Protein AF-A0A520DAD3-F1 (afdb_monomer_lite)

Foldseek 3Di:
DVVQVVVQQVLLVVCVVVVHHSGKDFDADPVNPDTPDIFYQPHPVRHRVVVRVVVCVVPDDD

Radius of gyration: 11.6 Å; chains: 1; bounding box: 25×28×29 Å

Secondary structure (DSSP, 8-state):
-HHHHHHHHHHHHHHHHTTS-S-EEEEEPTTSS-EEEEEE--SSSS-HHHHHHHHHHHH---

Sequence (62 aa):
MIRHLRRSNEVGRRAVALGRHPFGAVLVGPDQETVLLEQCNIDTVNHAESTLARVAATNFTP

pLDDT: mean 90.96, std 6.3, range [63.75, 96.56]

Structure (mmCIF, N/CA/C/O backbone):
data_AF-A0A520DAD3-F1
#
_entry.id   AF-A0A520DAD3-F1
#
loop_
_atom_site.group_PDB
_atom_site.id
_atom_site.type_symbol
_atom_site.label_atom_id
_atom_site.label_alt_id
_atom_site.label_comp_id
_atom_site.label_asym_id
_atom_site.label_entity_id
_atom_site.label_seq_id
_atom_site.pdbx_PDB_ins_code
_atom_site.Cartn_x
_atom_site.Cartn_y
_atom_site.Cartn_z
_atom_site.occupancy
_atom_site.B_iso_or_equiv
_atom_site.auth_seq_id
_atom_site.auth_comp_id
_atom_site.auth_asym_id
_atom_site.auth_atom_id
_atom_site.pdbx_PDB_model_num
ATOM 1 N N . MET A 1 1 ? -4.344 -12.467 9.521 1.00 63.75 1 MET A N 1
ATOM 2 C CA . MET A 1 1 ? -2.938 -12.374 9.052 1.00 63.75 1 MET A CA 1
ATOM 3 C C . MET A 1 1 ? -2.721 -12.918 7.632 1.00 63.75 1 MET A C 1
ATOM 5 O O . MET A 1 1 ? -2.376 -12.139 6.757 1.00 63.75 1 MET A O 1
ATOM 9 N N . ILE A 1 2 ? -2.963 -14.210 7.346 1.00 91.06 2 ILE A N 1
ATOM 10 C CA . ILE A 1 2 ? -2.647 -14.818 6.026 1.00 91.06 2 ILE A CA 1
ATOM 11 C C . ILE A 1 2 ? -3.351 -14.132 4.839 1.00 91.06 2 ILE A C 1
ATOM 13 O O . ILE A 1 2 ? -2.741 -13.975 3.784 1.00 91.06 2 ILE A O 1
ATOM 17 N N . ARG A 1 3 ? -4.608 -13.689 4.996 1.00 93.56 3 ARG A N 1
ATOM 18 C CA . ARG A 1 3 ? -5.337 -12.974 3.929 1.00 93.56 3 ARG A CA 1
ATOM 19 C C . ARG A 1 3 ? -4.616 -11.703 3.463 1.00 93.56 3 ARG A C 1
ATOM 21 O O . ARG A 1 3 ? -4.526 -11.462 2.267 1.00 93.56 3 ARG A O 1
ATOM 28 N N . HIS A 1 4 ? -4.038 -10.951 4.399 1.00 94.94 4 HIS A N 1
ATOM 29 C CA . HIS A 1 4 ? -3.381 -9.674 4.120 1.00 94.94 4 HIS A CA 1
ATOM 30 C C . HIS A 1 4 ? -2.036 -9.899 3.447 1.00 94.94 4 HIS A C 1
ATOM 32 O O . HIS A 1 4 ? -1.715 -9.220 2.484 1.00 94.94 4 HIS A O 1
ATOM 38 N N . LEU A 1 5 ? -1.308 -10.942 3.856 1.00 94.38 5 LEU A N 1
ATOM 39 C CA . LEU A 1 5 ? -0.089 -11.371 3.167 1.00 94.38 5 LEU A CA 1
ATOM 40 C C . LEU A 1 5 ? -0.371 -11.810 1.724 1.00 94.38 5 LEU A C 1
ATOM 42 O O . LEU A 1 5 ? 0.356 -11.432 0.806 1.00 94.38 5 LEU A O 1
ATOM 46 N N . ARG A 1 6 ? -1.452 -12.570 1.498 1.00 96.00 6 ARG A N 1
ATOM 47 C CA . ARG A 1 6 ? -1.888 -12.940 0.140 1.00 96.00 6 ARG A CA 1
ATOM 48 C C . ARG A 1 6 ? -2.245 -11.710 -0.686 1.00 96.00 6 ARG A C 1
ATOM 50 O O . ARG A 1 6 ? -1.860 -11.643 -1.852 1.00 96.00 6 ARG A O 1
ATOM 57 N N . ARG A 1 7 ? -2.911 -10.732 -0.072 1.00 95.44 7 ARG A N 1
ATOM 58 C CA . ARG A 1 7 ? -3.260 -9.476 -0.725 1.00 95.44 7 ARG A CA 1
ATOM 59 C C . ARG A 1 7 ? -2.023 -8.663 -1.102 1.00 95.44 7 ARG A C 1
ATOM 61 O O . ARG A 1 7 ? -1.886 -8.306 -2.266 1.00 95.44 7 ARG A O 1
ATOM 68 N N . SER A 1 8 ? -1.070 -8.474 -0.189 1.00 95.00 8 SER A N 1
ATOM 69 C CA . SER A 1 8 ? 0.226 -7.844 -0.491 1.00 95.00 8 SER A CA 1
ATOM 70 C C . SER A 1 8 ? 0.961 -8.550 -1.632 1.00 95.00 8 SER A C 1
ATOM 72 O O . SER A 1 8 ? 1.530 -7.896 -2.502 1.00 95.00 8 SER A O 1
ATOM 74 N N . ASN A 1 9 ? 0.889 -9.883 -1.693 1.00 95.19 9 ASN A N 1
ATOM 75 C CA . ASN A 1 9 ? 1.475 -10.652 -2.788 1.00 95.19 9 ASN A CA 1
ATOM 76 C C . ASN A 1 9 ? 0.744 -10.442 -4.132 1.00 95.19 9 ASN A C 1
ATOM 78 O O . ASN A 1 9 ? 1.375 -10.415 -5.184 1.00 95.19 9 ASN A O 1
ATOM 82 N N . GLU A 1 10 ? -0.581 -10.271 -4.142 1.00 95.94 10 GLU A N 1
ATOM 83 C CA . GLU A 1 10 ? -1.312 -9.828 -5.344 1.00 95.94 10 GLU A CA 1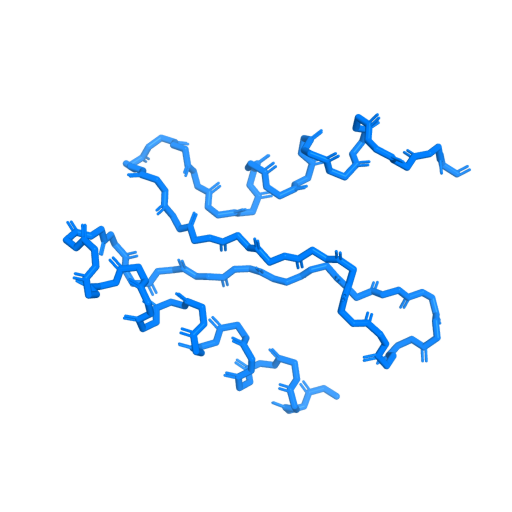
ATOM 84 C C . GLU A 1 10 ? -0.848 -8.446 -5.805 1.00 95.94 10 GLU A C 1
ATOM 86 O O . GLU A 1 10 ? -0.629 -8.241 -6.999 1.00 95.94 10 GLU A O 1
ATOM 91 N N . VAL A 1 11 ? -0.630 -7.520 -4.868 1.00 94.50 11 VAL A N 1
ATOM 92 C CA . VAL A 1 11 ? -0.082 -6.194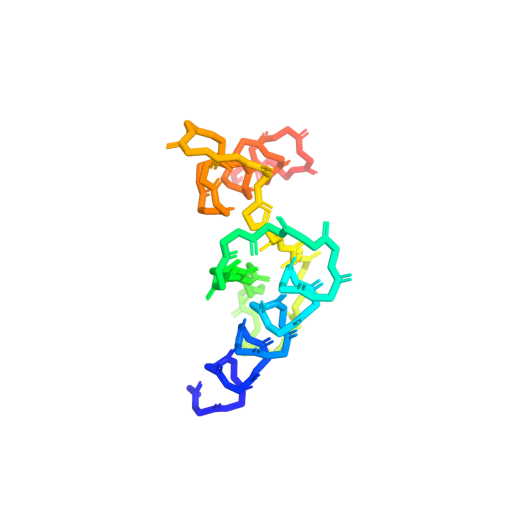 -5.173 1.00 94.50 11 VAL A CA 1
ATOM 93 C C . VAL A 1 11 ? 1.315 -6.311 -5.796 1.00 94.50 11 V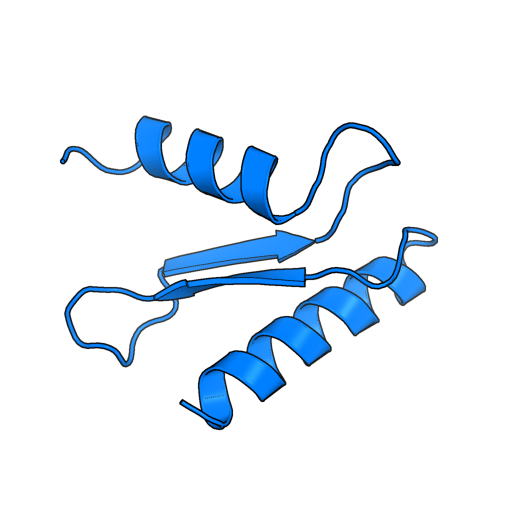AL A C 1
ATOM 95 O O . VAL A 1 11 ? 1.547 -5.750 -6.864 1.00 94.50 11 VAL A O 1
ATOM 98 N N . GLY A 1 12 ? 2.207 -7.116 -5.212 1.00 93.38 12 GLY A N 1
ATOM 99 C CA . GLY A 1 12 ? 3.540 -7.375 -5.768 1.00 93.38 12 GLY A CA 1
ATOM 100 C C . GLY A 1 12 ? 3.500 -8.006 -7.164 1.00 93.38 12 GLY A C 1
ATOM 101 O O . GLY A 1 12 ? 4.249 -7.599 -8.049 1.00 93.38 12 GLY A O 1
ATOM 102 N N . ARG A 1 13 ? 2.566 -8.932 -7.421 1.00 94.50 13 ARG A N 1
ATOM 103 C CA . ARG A 1 13 ? 2.357 -9.506 -8.764 1.00 94.50 13 ARG A CA 1
ATOM 104 C C . ARG A 1 13 ? 1.903 -8.463 -9.789 1.00 94.50 13 ARG A C 1
ATOM 106 O O . ARG A 1 13 ? 2.365 -8.503 -10.928 1.00 94.50 13 ARG A O 1
ATOM 113 N N . ARG A 1 14 ? 1.051 -7.504 -9.401 1.00 92.44 14 ARG A N 1
ATOM 114 C CA . ARG A 1 14 ? 0.685 -6.372 -10.276 1.00 92.44 14 ARG A CA 1
ATOM 115 C C . ARG A 1 14 ? 1.890 -5.486 -10.587 1.00 92.44 14 ARG A C 1
ATOM 117 O O . ARG A 1 14 ? 2.020 -5.045 -11.723 1.00 92.44 14 ARG A O 1
ATOM 124 N N . ALA A 1 15 ? 2.786 -5.269 -9.623 1.00 90.00 15 ALA A N 1
ATOM 125 C CA . ALA A 1 15 ? 4.016 -4.510 -9.849 1.00 90.00 15 ALA A CA 1
ATOM 126 C C . ALA A 1 15 ? 4.874 -5.141 -10.961 1.00 90.00 15 ALA A C 1
ATOM 128 O O . ALA A 1 15 ? 5.310 -4.436 -11.869 1.00 90.00 15 ALA A O 1
ATOM 129 N N . VAL A 1 16 ? 5.020 -6.471 -10.955 1.00 91.94 16 VAL A N 1
ATOM 130 C CA . VAL A 1 16 ? 5.736 -7.213 -12.010 1.00 91.94 16 VAL A CA 1
ATOM 131 C C . VAL A 1 16 ? 5.073 -7.045 -13.372 1.00 91.94 16 VAL A C 1
ATOM 133 O O . VAL A 1 16 ? 5.761 -6.786 -14.356 1.00 91.94 16 VAL A O 1
ATOM 136 N N . ALA A 1 17 ? 3.742 -7.144 -13.440 1.00 91.12 17 ALA A N 1
ATOM 137 C CA . ALA A 1 17 ? 3.004 -6.938 -14.688 1.00 91.12 17 ALA A CA 1
ATOM 138 C C . ALA A 1 17 ? 3.201 -5.523 -15.269 1.00 91.12 17 ALA A C 1
ATOM 140 O O . ALA A 1 17 ? 3.091 -5.332 -16.476 1.00 91.12 17 ALA A O 1
ATOM 141 N N . LEU A 1 18 ? 3.530 -4.545 -14.419 1.00 87.62 18 LEU A N 1
ATOM 142 C CA . LEU A 1 18 ? 3.859 -3.167 -14.793 1.00 87.62 18 LEU A CA 1
ATOM 143 C C . LEU A 1 18 ? 5.364 -2.942 -15.042 1.00 87.62 18 LEU A C 1
ATOM 145 O O . LEU A 1 18 ? 5.787 -1.798 -15.195 1.00 87.62 18 LEU A O 1
ATOM 149 N N . GLY A 1 19 ? 6.181 -4.001 -15.056 1.00 89.00 19 GLY A N 1
ATOM 150 C 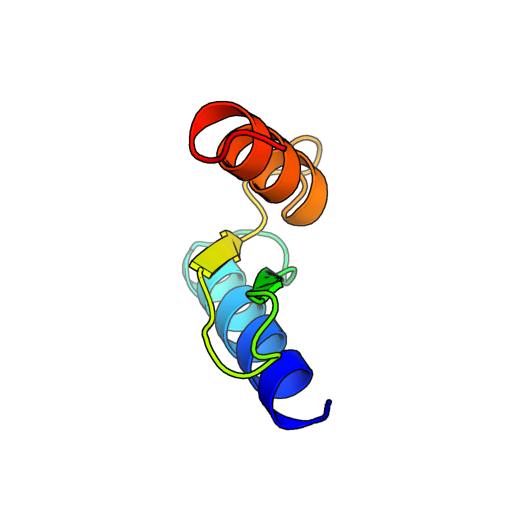CA . GLY A 1 19 ? 7.630 -3.922 -15.267 1.00 89.00 19 GLY A CA 1
ATOM 151 C C . GLY A 1 19 ? 8.420 -3.404 -14.061 1.00 89.00 19 GLY A C 1
ATOM 152 O O . GLY A 1 19 ? 9.549 -2.946 -14.221 1.00 89.00 19 GLY A O 1
ATOM 153 N N . ARG A 1 20 ? 7.838 -3.445 -12.856 1.00 89.25 20 ARG A N 1
ATOM 154 C CA . ARG A 1 20 ? 8.446 -2.954 -11.611 1.00 89.25 20 ARG A CA 1
ATOM 155 C C . ARG A 1 20 ? 8.862 -4.107 -10.698 1.00 89.25 20 ARG A C 1
ATOM 157 O O . ARG A 1 20 ? 8.477 -5.258 -10.897 1.00 89.25 20 ARG A O 1
ATOM 164 N N . HIS A 1 21 ? 9.643 -3.795 -9.666 1.00 88.75 21 HIS A N 1
ATOM 165 C CA . HIS A 1 21 ? 10.088 -4.789 -8.687 1.00 88.75 21 HIS A CA 1
ATOM 166 C C . HIS A 1 21 ? 8.903 -5.461 -7.961 1.00 88.75 21 HIS A C 1
ATOM 168 O O . HIS A 1 21 ? 7.913 -4.784 -7.671 1.00 88.75 21 HIS A O 1
ATOM 174 N N . PRO A 1 22 ? 9.015 -6.757 -7.606 1.00 91.56 22 PRO A N 1
ATOM 175 C CA . PRO A 1 22 ? 7.916 -7.590 -7.105 1.00 91.56 22 PRO A CA 1
ATOM 176 C C . PRO A 1 22 ? 7.557 -7.325 -5.631 1.00 91.56 22 PRO A C 1
ATOM 178 O O . PRO A 1 22 ? 7.434 -8.257 -4.840 1.00 91.56 22 PRO A O 1
ATOM 181 N N . PHE A 1 23 ? 7.378 -6.062 -5.243 1.00 93.06 23 PHE A N 1
ATOM 182 C CA . PHE A 1 23 ? 7.022 -5.676 -3.877 1.00 93.06 23 PHE A CA 1
ATOM 183 C C . PHE A 1 23 ? 5.678 -4.958 -3.838 1.00 93.06 23 PHE A C 1
ATOM 185 O O . PHE A 1 23 ? 5.368 -4.111 -4.683 1.00 93.06 23 PHE A O 1
ATOM 192 N N . GLY A 1 24 ? 4.880 -5.313 -2.834 1.00 94.31 24 GLY A N 1
ATOM 193 C CA . GLY A 1 24 ? 3.565 -4.750 -2.590 1.00 94.31 24 GL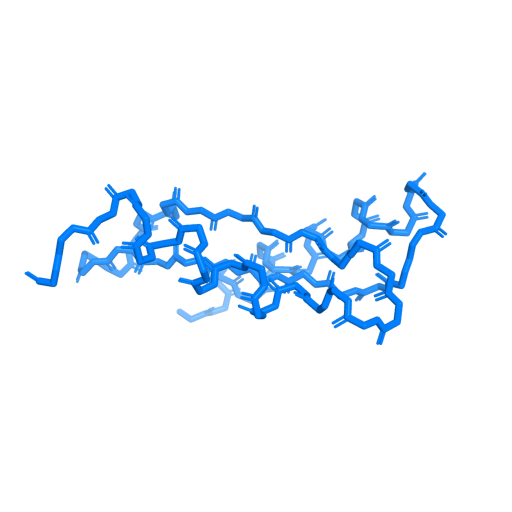Y A CA 1
ATOM 194 C C . GLY A 1 24 ? 3.296 -4.619 -1.098 1.00 94.31 24 GLY A C 1
ATOM 195 O O . GLY A 1 24 ? 3.652 -5.502 -0.319 1.00 94.31 24 GLY A O 1
ATOM 196 N N . ALA A 1 25 ? 2.654 -3.521 -0.720 1.00 96.19 25 ALA A N 1
ATOM 197 C CA . ALA A 1 25 ? 2.285 -3.207 0.650 1.00 96.19 25 ALA A CA 1
ATOM 198 C C . ALA A 1 25 ? 0.788 -2.891 0.736 1.00 96.19 25 ALA A C 1
ATOM 200 O O . ALA A 1 25 ? 0.194 -2.370 -0.214 1.00 96.19 25 ALA A O 1
ATOM 201 N N . VAL A 1 26 ? 0.186 -3.206 1.881 1.00 96.56 26 VAL A N 1
ATOM 202 C CA . VAL A 1 26 ? -1.214 -2.899 2.188 1.00 96.56 26 VAL A CA 1
ATOM 203 C C . VAL A 1 26 ? -1.297 -2.202 3.537 1.00 96.56 26 VAL A C 1
ATOM 205 O O . VAL A 1 26 ? -0.592 -2.577 4.475 1.00 96.56 26 VAL A O 1
ATOM 208 N N . LEU A 1 27 ? -2.163 -1.199 3.634 1.00 96.06 27 LEU A N 1
ATOM 209 C CA . LEU A 1 27 ? -2.547 -0.575 4.894 1.00 96.06 27 LEU A CA 1
ATOM 210 C C . LEU A 1 27 ? -3.901 -1.142 5.303 1.00 96.06 27 LEU A C 1
ATOM 212 O O . LEU A 1 27 ? -4.873 -1.016 4.560 1.00 96.06 27 LEU A O 1
ATOM 216 N N . VAL A 1 28 ? -3.959 -1.760 6.477 1.00 95.69 28 VAL A N 1
ATOM 217 C CA . VAL A 1 28 ? -5.190 -2.332 7.029 1.00 95.69 28 VAL A CA 1
ATOM 218 C C . VAL A 1 28 ? -5.724 -1.400 8.110 1.00 95.69 28 VAL A C 1
ATOM 220 O O . VAL A 1 28 ? -4.950 -0.874 8.909 1.00 95.69 28 VAL A O 1
ATOM 223 N N . GLY A 1 29 ? -7.036 -1.187 8.113 1.00 93.25 29 GLY A N 1
ATOM 224 C CA . GLY A 1 29 ? -7.726 -0.378 9.105 1.00 93.25 29 GLY A CA 1
ATOM 225 C C . GLY A 1 29 ? -7.722 -0.993 10.510 1.00 93.25 29 GLY A C 1
ATOM 226 O O . GLY A 1 29 ? -7.307 -2.140 10.705 1.00 93.25 29 GLY A O 1
ATOM 227 N N . PRO A 1 30 ? -8.208 -0.240 11.512 1.00 92.88 30 PRO A N 1
ATOM 228 C CA . PRO A 1 30 ? -8.223 -0.678 12.910 1.00 92.88 30 PRO A CA 1
ATOM 229 C C . PRO A 1 30 ? -9.147 -1.879 13.159 1.00 92.88 30 PRO A C 1
ATOM 231 O O . PRO A 1 30 ? -8.943 -2.615 14.122 1.00 92.88 30 PRO A O 1
ATOM 234 N N . ASP A 1 31 ? -10.119 -2.118 12.273 1.00 94.25 31 ASP A N 1
ATOM 235 C CA . ASP A 1 31 ? -10.960 -3.321 12.269 1.00 94.25 31 ASP A CA 1
ATOM 236 C C . ASP A 1 31 ? -10.183 -4.601 11.904 1.00 94.25 31 ASP A C 1
ATOM 238 O O . ASP A 1 31 ? -10.718 -5.699 12.005 1.00 94.25 31 ASP A O 1
ATOM 242 N N . GLN A 1 32 ? -8.916 -4.468 11.493 1.00 91.81 32 GLN A N 1
ATOM 243 C CA . GLN A 1 32 ? -8.039 -5.529 11.002 1.00 91.81 32 GLN A CA 1
ATOM 244 C C . GLN A 1 32 ? -8.570 -6.268 9.768 1.00 91.81 32 GLN A C 1
ATOM 246 O O . GLN A 1 32 ? -7.977 -7.268 9.351 1.00 91.81 32 GLN A O 1
ATOM 251 N N . GLU A 1 33 ? -9.642 -5.791 9.150 1.00 93.94 33 GLU A N 1
ATOM 252 C CA . GLU A 1 33 ? -10.343 -6.431 8.038 1.00 93.94 33 GLU A CA 1
ATOM 253 C C . GLU A 1 33 ? -10.200 -5.592 6.772 1.00 93.94 33 GLU A C 1
ATOM 255 O O . GLU A 1 33 ? -9.774 -6.104 5.733 1.00 93.94 33 GLU A O 1
ATOM 260 N N . THR A 1 34 ? -10.492 -4.299 6.874 1.00 94.12 34 THR A N 1
ATOM 261 C CA . THR A 1 34 ? -10.581 -3.400 5.730 1.00 94.12 34 THR A CA 1
ATOM 262 C C . THR A 1 34 ? -9.194 -3.004 5.244 1.00 94.12 34 THR A C 1
ATOM 264 O O . THR A 1 34 ? -8.382 -2.467 5.996 1.00 94.12 34 THR A O 1
ATOM 267 N N . VAL A 1 35 ? -8.916 -3.228 3.959 1.00 95.19 35 VAL A N 1
ATOM 268 C CA . VAL A 1 35 ? -7.720 -2.685 3.304 1.00 95.19 35 VAL A CA 1
ATOM 269 C C . VAL A 1 35 ? -8.026 -1.257 2.867 1.00 95.19 35 VAL A C 1
ATOM 271 O O . VAL A 1 35 ? -8.849 -1.040 1.983 1.00 95.19 35 VAL A O 1
ATOM 274 N N . LEU A 1 36 ? -7.371 -0.289 3.504 1.00 94.75 36 LEU A N 1
ATOM 275 C CA . LEU A 1 36 ? -7.565 1.138 3.249 1.00 94.75 36 LEU A CA 1
ATOM 276 C C . LEU A 1 36 ? -6.756 1.617 2.045 1.00 94.75 36 LEU A C 1
ATOM 278 O O . LEU A 1 36 ? -7.230 2.440 1.270 1.00 94.75 36 LEU A O 1
ATOM 282 N N . LEU A 1 37 ? -5.529 1.111 1.895 1.00 95.38 37 LEU A N 1
ATOM 283 C CA . LEU A 1 37 ? -4.625 1.482 0.809 1.00 95.38 37 LEU A CA 1
ATOM 284 C C . LEU A 1 37 ? -3.789 0.285 0.364 1.00 95.38 37 LEU A C 1
ATOM 286 O O . LEU A 1 37 ? -3.441 -0.591 1.157 1.00 95.38 37 LEU A O 1
ATOM 290 N N . GLU A 1 38 ? -3.412 0.297 -0.908 1.00 96.19 38 GLU A N 1
ATOM 291 C CA . GLU A 1 38 ? -2.524 -0.680 -1.526 1.00 96.19 38 GLU A CA 1
ATOM 292 C C . GLU A 1 38 ? -1.488 0.055 -2.358 1.00 96.19 38 GLU A C 1
ATOM 294 O O . GLU A 1 38 ? -1.830 0.961 -3.117 1.00 96.19 38 GLU A O 1
ATOM 299 N N . GLN A 1 39 ? -0.233 -0.364 -2.264 1.00 94.94 39 GLN A N 1
ATOM 300 C CA . GLN A 1 39 ? 0.845 0.278 -2.996 1.00 94.94 39 GLN A CA 1
ATOM 301 C C . GLN A 1 39 ? 1.792 -0.761 -3.582 1.00 94.94 39 GLN A C 1
ATOM 303 O O . GLN A 1 39 ? 2.250 -1.672 -2.895 1.00 94.94 39 GLN A O 1
ATOM 308 N N . CYS A 1 40 ? 2.085 -0.610 -4.872 1.00 92.38 40 CYS A N 1
ATOM 309 C CA . CYS A 1 40 ? 3.147 -1.344 -5.553 1.00 92.38 40 CYS A CA 1
ATOM 310 C C . CYS A 1 40 ? 4.453 -0.563 -5.450 1.00 92.38 40 CYS A C 1
ATOM 312 O O . CYS A 1 40 ? 4.426 0.669 -5.351 1.00 92.38 40 CYS A O 1
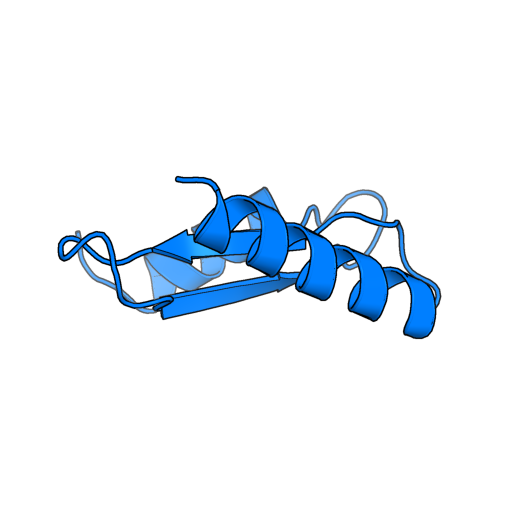ATOM 314 N N . ASN A 1 41 ? 5.584 -1.251 -5.588 1.00 88.00 41 ASN A N 1
ATOM 315 C CA . ASN A 1 41 ? 6.834 -0.539 -5.799 1.00 88.00 41 ASN A CA 1
ATOM 316 C C . ASN A 1 41 ? 6.745 0.330 -7.067 1.00 88.00 41 ASN A C 1
ATOM 318 O O . ASN A 1 41 ? 6.120 -0.086 -8.049 1.00 88.00 41 ASN A O 1
ATOM 322 N N . ILE A 1 42 ? 7.318 1.534 -7.041 1.00 83.25 42 ILE A N 1
ATOM 323 C CA . ILE A 1 42 ? 7.350 2.433 -8.207 1.00 83.25 42 ILE A CA 1
ATOM 324 C C . ILE A 1 42 ? 8.703 2.319 -8.915 1.00 83.25 42 ILE A C 1
ATOM 326 O O . ILE A 1 42 ? 8.733 2.110 -10.126 1.00 83.25 42 ILE A O 1
ATOM 330 N N . ASP A 1 43 ? 9.796 2.375 -8.157 1.00 83.38 43 ASP A N 1
ATOM 331 C CA . ASP A 1 43 ? 11.177 2.215 -8.623 1.00 83.38 43 ASP A CA 1
ATOM 332 C C . ASP A 1 43 ? 12.079 1.753 -7.455 1.00 83.38 43 ASP A C 1
ATOM 334 O O . ASP A 1 43 ? 11.586 1.315 -6.416 1.00 83.38 43 ASP A O 1
ATOM 338 N N . THR A 1 44 ? 13.402 1.784 -7.613 1.00 76.81 44 THR A N 1
ATOM 339 C CA . THR A 1 44 ? 14.351 1.348 -6.571 1.00 76.81 44 THR A CA 1
ATOM 340 C C . THR A 1 44 ? 14.433 2.277 -5.357 1.00 76.81 44 THR A C 1
ATOM 342 O O . THR A 1 44 ? 15.022 1.894 -4.354 1.00 76.81 44 THR A O 1
ATOM 345 N N . VAL A 1 45 ? 13.874 3.485 -5.427 1.00 82.75 45 VAL A N 1
ATOM 346 C CA . VAL A 1 45 ? 13.883 4.493 -4.354 1.00 82.75 45 VAL A CA 1
ATOM 347 C C . VAL A 1 45 ? 12.489 4.630 -3.738 1.00 82.75 45 VAL A C 1
ATOM 349 O O . VAL A 1 45 ? 12.330 4.706 -2.519 1.00 82.75 45 VAL A O 1
ATOM 352 N N . ASN A 1 46 ? 11.457 4.619 -4.574 1.00 85.31 46 ASN A N 1
ATOM 353 C CA . ASN A 1 46 ? 10.056 4.772 -4.209 1.00 85.31 46 ASN A CA 1
ATOM 354 C C . ASN A 1 46 ? 9.428 3.424 -3.851 1.00 85.31 46 ASN A C 1
ATOM 356 O O . ASN A 1 46 ? 8.550 2.917 -4.556 1.00 85.31 46 ASN A O 1
ATOM 360 N N . HIS A 1 47 ? 9.910 2.886 -2.729 1.00 90.81 47 HIS A N 1
ATOM 361 C CA . HIS A 1 47 ? 9.461 1.640 -2.121 1.00 90.81 47 HIS A CA 1
ATOM 362 C C . HIS A 1 47 ? 7.958 1.646 -1.830 1.00 90.81 47 HIS A C 1
ATOM 364 O O . HIS A 1 47 ? 7.385 2.669 -1.440 1.00 90.81 47 HIS A O 1
ATOM 370 N N . ALA A 1 48 ? 7.339 0.468 -1.950 1.00 89.88 48 ALA A N 1
ATOM 371 C CA . ALA A 1 48 ? 5.915 0.283 -1.702 1.00 89.88 48 ALA A CA 1
ATOM 372 C C . ALA A 1 48 ? 5.506 0.808 -0.315 1.00 89.88 48 ALA A C 1
ATOM 374 O O . ALA A 1 48 ? 4.507 1.511 -0.193 1.00 89.88 48 ALA A O 1
ATOM 375 N N . GLU A 1 49 ? 6.302 0.522 0.715 1.00 92.12 49 GLU A N 1
ATOM 376 C CA . GLU A 1 49 ? 6.038 0.897 2.103 1.00 92.12 49 GLU A CA 1
ATOM 377 C C . GLU A 1 49 ? 6.156 2.409 2.329 1.00 92.12 49 GLU A C 1
ATOM 379 O O . GLU A 1 49 ? 5.273 3.022 2.928 1.00 92.12 49 GLU A O 1
ATOM 384 N N . SER A 1 50 ? 7.225 3.026 1.818 1.00 91.81 50 SER A N 1
ATOM 385 C CA . SER A 1 50 ? 7.502 4.456 2.002 1.00 91.81 50 SER A CA 1
ATOM 386 C C . SER A 1 50 ? 6.461 5.332 1.311 1.00 91.81 50 SER A C 1
ATOM 388 O O . SER A 1 50 ? 6.006 6.334 1.871 1.00 91.81 50 SER A O 1
ATOM 390 N N . THR A 1 51 ? 6.056 4.951 0.097 1.00 92.31 51 THR A N 1
ATOM 391 C CA . THR A 1 51 ? 4.982 5.638 -0.620 1.00 92.31 51 THR A CA 1
ATOM 392 C C . THR A 1 51 ? 3.644 5.424 0.085 1.00 92.31 51 THR A C 1
ATOM 394 O O . THR A 1 51 ? 2.924 6.398 0.301 1.00 92.31 51 THR A O 1
ATOM 397 N N . LEU A 1 52 ? 3.339 4.197 0.526 1.00 94.06 52 LEU A N 1
ATOM 398 C CA . LEU A 1 52 ? 2.110 3.885 1.262 1.00 94.06 52 LEU A CA 1
ATOM 399 C C . LEU A 1 52 ? 1.982 4.721 2.542 1.00 94.06 52 LEU A C 1
ATOM 401 O O . LEU A 1 52 ? 0.937 5.325 2.770 1.00 94.06 52 LEU A O 1
ATOM 405 N N . ALA A 1 53 ? 3.044 4.805 3.347 1.00 92.44 53 ALA A N 1
ATOM 406 C CA . ALA A 1 53 ? 3.049 5.571 4.591 1.00 92.44 53 ALA A CA 1
ATOM 407 C C . ALA A 1 53 ? 2.835 7.074 4.349 1.00 92.44 53 ALA A C 1
ATOM 409 O O . ALA A 1 53 ? 2.080 7.723 5.071 1.00 92.44 53 ALA A O 1
ATOM 410 N N . ARG A 1 54 ? 3.451 7.631 3.300 1.00 92.88 54 ARG A N 1
ATOM 411 C CA . ARG A 1 54 ? 3.289 9.047 2.937 1.00 92.88 54 ARG A CA 1
ATOM 412 C C . ARG A 1 54 ? 1.871 9.367 2.474 1.00 92.88 54 ARG A C 1
ATOM 414 O O . ARG A 1 54 ? 1.309 10.387 2.872 1.00 92.88 54 ARG A O 1
ATOM 421 N N . VAL A 1 55 ? 1.294 8.493 1.646 1.00 93.06 55 VAL A N 1
ATOM 422 C CA . VAL A 1 55 ? -0.100 8.614 1.201 1.00 93.06 55 VAL A CA 1
ATOM 423 C C . VAL A 1 55 ? -1.032 8.502 2.404 1.00 93.06 55 VAL A C 1
ATOM 425 O O . VAL A 1 55 ? -1.921 9.337 2.547 1.00 93.06 55 VAL A O 1
ATOM 428 N N . ALA A 1 56 ? -0.793 7.550 3.307 1.00 93.88 56 ALA A N 1
ATOM 429 C CA . ALA A 1 56 ? -1.581 7.394 4.524 1.00 93.88 56 ALA A CA 1
ATOM 430 C C . ALA A 1 56 ? -1.552 8.658 5.394 1.00 93.88 56 ALA A C 1
ATOM 432 O O . ALA A 1 56 ? -2.608 9.173 5.729 1.00 93.88 56 ALA A O 1
ATOM 433 N N . ALA A 1 57 ? -0.369 9.215 5.668 1.00 92.25 57 ALA A N 1
ATOM 434 C CA . ALA A 1 57 ? -0.220 10.432 6.471 1.00 92.25 57 ALA A CA 1
ATOM 435 C C . ALA A 1 57 ? -0.871 11.676 5.837 1.00 92.25 57 ALA A C 1
ATOM 437 O O . ALA A 1 57 ? -1.225 12.616 6.538 1.00 92.25 57 ALA A O 1
ATOM 438 N N . THR A 1 58 ? -1.009 11.694 4.508 1.00 92.19 58 THR A N 1
ATOM 439 C CA . THR A 1 58 ? -1.675 12.790 3.784 1.00 92.19 58 THR A CA 1
ATOM 440 C C . THR A 1 58 ? -3.199 12.651 3.812 1.00 92.19 58 THR A C 1
ATOM 442 O O . THR A 1 58 ? -3.903 13.654 3.834 1.00 92.19 58 THR A O 1
ATOM 445 N N . ASN A 1 59 ? -3.716 11.418 3.780 1.00 90.12 59 ASN A N 1
ATOM 446 C CA . ASN A 1 59 ? -5.150 11.140 3.637 1.00 90.12 59 ASN A CA 1
ATOM 447 C C . ASN A 1 59 ? -5.854 10.827 4.963 1.00 90.12 59 ASN A C 1
ATOM 449 O O . ASN A 1 59 ? -7.076 10.931 5.040 1.00 90.12 59 ASN A O 1
ATOM 453 N N . PHE A 1 60 ? -5.105 10.447 5.997 1.00 88.75 60 PHE A N 1
ATOM 454 C CA . PHE A 1 60 ? -5.631 10.096 7.307 1.00 88.75 60 PHE A CA 1
ATOM 455 C C . PHE A 1 60 ? -4.950 10.940 8.380 1.00 88.75 60 PHE A C 1
ATOM 457 O O . PHE A 1 60 ? -3.723 10.995 8.467 1.00 88.75 60 PHE A O 1
ATOM 464 N N . THR A 1 61 ? -5.762 11.594 9.205 1.00 76.12 61 THR A N 1
ATOM 465 C CA . THR A 1 61 ? -5.293 12.192 10.455 1.00 76.12 61 THR A CA 1
ATOM 466 C C . THR A 1 61 ? -5.003 11.086 11.477 1.00 76.12 61 THR A C 1
ATOM 468 O O . THR A 1 61 ? -5.713 10.078 11.449 1.00 76.12 61 THR A O 1
ATOM 471 N N . PRO A 1 62 ? -3.988 11.251 12.347 1.00 66.94 62 PRO A N 1
ATOM 472 C CA . PRO A 1 62 ? -3.651 10.276 13.387 1.00 66.94 62 PRO A CA 1
ATOM 473 C C . PRO A 1 62 ? -4.812 9.930 14.323 1.00 66.94 62 PRO A C 1
ATOM 475 O O . PRO A 1 62 ? -5.630 10.837 14.606 1.00 66.94 62 PRO A O 1
#